Protein AF-A0A452G7S7-F1 (afdb_monomer)

Organism: Capra hircus (NCBI:txid9925)

Structure (mmCIF, N/CA/C/O backbone):
data_AF-A0A452G7S7-F1
#
_entry.id   AF-A0A452G7S7-F1
#
loop_
_atom_site.group_PDB
_atom_site.id
_atom_site.type_symbol
_atom_site.label_atom_id
_atom_site.label_alt_id
_atom_site.label_comp_id
_atom_site.label_asym_id
_atom_site.label_entity_id
_atom_site.label_seq_id
_atom_site.pdbx_PDB_ins_code
_atom_site.Cartn_x
_atom_site.Cartn_y
_atom_site.Cartn_z
_atom_site.occupancy
_atom_site.B_iso_or_equiv
_atom_site.auth_seq_id
_atom_site.auth_comp_id
_atom_site.auth_asym_id
_atom_site.auth_atom_id
_atom_site.pdbx_PDB_model_num
ATOM 1 N N . LYS A 1 1 ? -4.450 7.863 39.191 1.00 35.09 1 LYS A N 1
ATOM 2 C CA . LYS A 1 1 ? -3.438 8.091 38.133 1.00 35.09 1 LYS A CA 1
ATOM 3 C C . LYS A 1 1 ? -4.194 8.388 36.849 1.00 35.09 1 LYS A C 1
ATOM 5 O O . LYS A 1 1 ? -4.646 7.460 36.197 1.00 35.09 1 LYS A O 1
ATOM 10 N N . ALA A 1 2 ? -4.429 9.671 36.577 1.00 29.89 2 ALA A N 1
ATOM 11 C CA . ALA A 1 2 ? -4.943 10.113 35.292 1.00 29.89 2 ALA A CA 1
ATOM 12 C C . ALA A 1 2 ? -3.868 9.780 34.257 1.00 29.89 2 ALA A C 1
ATOM 14 O O . ALA A 1 2 ? -2.792 10.378 34.269 1.00 29.89 2 ALA A O 1
ATOM 15 N N . LEU A 1 3 ? -4.111 8.758 33.441 1.00 32.59 3 LEU A N 1
ATOM 16 C CA . LEU A 1 3 ? -3.326 8.561 32.236 1.00 32.59 3 LEU A CA 1
ATOM 17 C C . LEU A 1 3 ? -3.733 9.693 31.298 1.00 32.59 3 LEU A C 1
ATOM 19 O O . LEU A 1 3 ? -4.715 9.603 30.571 1.00 32.59 3 LEU A O 1
ATOM 23 N N . LEU A 1 4 ? -2.980 10.789 31.386 1.00 34.34 4 LEU A N 1
ATOM 24 C CA . LEU A 1 4 ? -2.752 11.696 30.275 1.00 34.34 4 LEU A CA 1
ATOM 25 C C . LEU A 1 4 ? -2.182 10.844 29.138 1.00 34.34 4 LEU A C 1
ATOM 27 O O . LEU A 1 4 ? -0.969 10.704 29.002 1.00 34.34 4 LEU A O 1
ATOM 31 N N . LEU A 1 5 ? -3.064 10.204 28.370 1.00 31.58 5 LEU A N 1
ATOM 32 C CA . LEU A 1 5 ? -2.712 9.701 27.055 1.00 31.58 5 LEU A CA 1
ATOM 33 C C . LEU A 1 5 ? -2.291 10.937 26.249 1.00 31.58 5 LEU A C 1
ATOM 35 O O . LEU A 1 5 ? -3.093 11.867 26.116 1.00 31.58 5 LEU A O 1
ATOM 39 N N . PRO A 1 6 ? -1.021 11.030 25.818 1.00 39.41 6 PRO A N 1
ATOM 40 C CA . PRO A 1 6 ? -0.507 12.243 25.213 1.00 39.41 6 PRO A CA 1
ATOM 41 C C . PRO A 1 6 ? -1.326 12.589 23.974 1.00 39.41 6 PRO A C 1
ATOM 43 O O . PRO A 1 6 ? -1.534 11.737 23.112 1.00 39.41 6 PRO A O 1
ATOM 46 N N . SER A 1 7 ? -1.700 13.862 23.856 1.00 37.69 7 SER A N 1
ATOM 47 C CA . SER A 1 7 ? -2.235 14.511 22.645 1.00 37.69 7 SER A CA 1
ATOM 48 C C . SER A 1 7 ? -1.491 14.103 21.351 1.00 37.69 7 SER A C 1
ATOM 50 O O . SER A 1 7 ? -2.049 14.096 20.257 1.00 37.69 7 SER A O 1
ATOM 52 N N . CYS A 1 8 ? -0.241 13.651 21.482 1.00 31.20 8 CYS A N 1
ATOM 53 C CA . CYS A 1 8 ? 0.602 13.102 20.426 1.00 31.20 8 CYS A CA 1
ATOM 54 C C . CYS A 1 8 ? 0.070 11.807 19.769 1.00 31.20 8 CYS A C 1
ATOM 56 O O . CYS A 1 8 ? 0.406 11.551 18.615 1.00 31.20 8 CYS A O 1
ATOM 58 N N . TYR A 1 9 ? -0.736 10.987 20.461 1.00 38.06 9 TYR A N 1
ATOM 59 C CA . TYR A 1 9 ? -1.309 9.761 19.880 1.00 38.06 9 TYR A CA 1
ATOM 60 C C . TYR A 1 9 ? -2.442 10.071 18.897 1.00 38.06 9 TYR A C 1
ATOM 62 O O . TYR A 1 9 ? -2.468 9.505 17.809 1.00 38.06 9 TYR A O 1
ATOM 70 N N . LEU A 1 10 ? -3.296 11.048 19.216 1.00 40.84 10 LEU A N 1
ATOM 71 C CA . LEU A 1 10 ? -4.400 11.469 18.345 1.00 40.84 10 LEU A CA 1
ATOM 72 C C . LEU A 1 10 ? -3.906 12.113 17.035 1.00 40.84 10 LEU A C 1
ATOM 74 O O . LEU A 1 10 ? -4.543 11.965 15.996 1.00 40.84 10 LEU A O 1
ATOM 78 N N . ALA A 1 11 ? -2.745 12.779 17.049 1.00 37.16 11 ALA A N 1
ATOM 79 C CA . ALA A 1 11 ? -2.168 13.390 15.847 1.00 37.16 11 ALA A CA 1
ATOM 80 C C . ALA A 1 11 ? -1.562 12.365 14.865 1.00 37.16 11 ALA A C 1
ATOM 82 O O . ALA A 1 11 ? -1.578 12.590 13.657 1.00 37.16 11 ALA A O 1
ATOM 83 N N . ARG A 1 1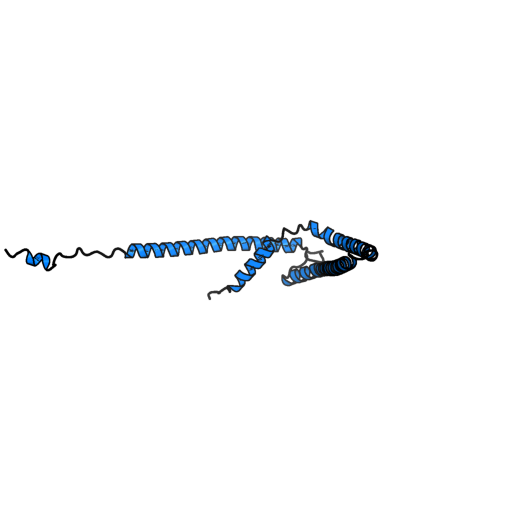2 ? -1.050 11.228 15.360 1.00 37.88 12 ARG A N 1
ATOM 84 C CA . ARG A 1 12 ? -0.604 10.108 14.506 1.00 37.88 12 ARG A CA 1
ATOM 85 C C . ARG A 1 12 ? -1.782 9.319 13.932 1.00 37.88 12 ARG A C 1
ATOM 87 O O . ARG A 1 12 ? -1.677 8.810 12.818 1.00 37.88 12 ARG A O 1
ATOM 94 N N . ASP A 1 13 ? -2.887 9.261 14.672 1.00 47.50 13 ASP A N 1
ATOM 95 C CA . ASP A 1 13 ? -4.096 8.513 14.317 1.00 47.50 13 ASP A CA 1
ATOM 96 C C . ASP A 1 13 ? -4.843 9.138 13.133 1.00 47.50 13 ASP A C 1
ATOM 98 O O . ASP A 1 13 ? -5.297 8.430 12.242 1.00 47.50 13 ASP A O 1
ATOM 102 N N . ALA A 1 14 ? -4.878 10.472 13.037 1.00 39.97 14 ALA A N 1
ATOM 103 C CA . ALA A 1 14 ? -5.435 11.146 11.864 1.00 39.97 14 ALA A CA 1
ATOM 104 C C . ALA A 1 14 ? -4.674 10.778 10.578 1.00 39.97 14 ALA A C 1
ATOM 106 O O . ALA A 1 14 ? -5.299 10.548 9.549 1.00 39.97 14 ALA A O 1
ATOM 107 N N . SER A 1 15 ? -3.344 10.652 10.640 1.00 40.62 15 SER A N 1
ATOM 108 C CA . SER A 1 15 ? -2.516 10.244 9.498 1.00 40.62 15 SER A CA 1
ATOM 109 C C . SER A 1 15 ? -2.676 8.762 9.155 1.00 40.62 15 SER A C 1
ATOM 111 O O . SER A 1 15 ? -2.734 8.424 7.979 1.00 40.62 15 SER A O 1
ATOM 113 N N . ALA A 1 16 ? -2.787 7.876 10.150 1.00 41.62 16 ALA A N 1
ATOM 114 C CA . ALA A 1 16 ? -3.044 6.451 9.921 1.00 41.62 16 ALA A CA 1
ATOM 115 C C . ALA A 1 16 ? -4.457 6.209 9.363 1.00 41.62 16 ALA A C 1
ATOM 117 O O . ALA A 1 16 ? -4.627 5.424 8.433 1.00 41.62 16 ALA A O 1
ATOM 118 N N . SER A 1 17 ? -5.445 6.954 9.864 1.00 39.41 17 SER A N 1
ATOM 119 C CA . SER A 1 17 ? -6.818 6.969 9.363 1.00 39.41 17 SER A CA 1
ATOM 120 C C . SER A 1 17 ? -6.895 7.538 7.941 1.00 39.41 17 SER A C 1
ATOM 122 O O . SER A 1 17 ? -7.610 6.975 7.122 1.00 39.41 17 SER A O 1
ATOM 124 N N . LEU A 1 18 ? -6.117 8.578 7.597 1.00 37.25 18 LEU A N 1
ATOM 125 C CA . LEU A 1 18 ? -6.039 9.107 6.225 1.00 37.25 18 LEU A CA 1
ATOM 126 C C . LEU A 1 18 ? -5.311 8.157 5.261 1.00 37.25 18 LEU A C 1
ATOM 128 O O . LEU A 1 18 ? -5.680 8.075 4.093 1.00 37.25 18 LEU A O 1
ATOM 132 N N . ILE A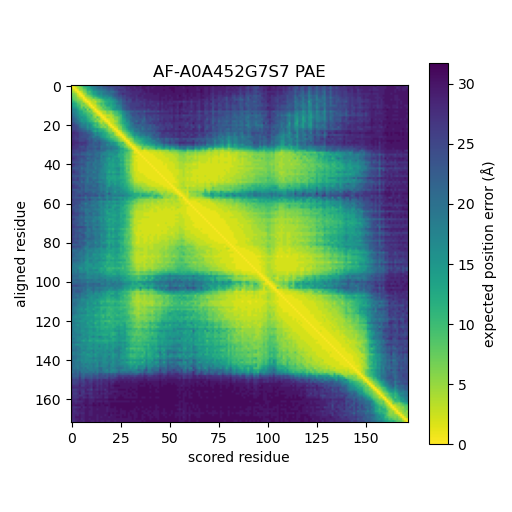 1 19 ? -4.276 7.451 5.730 1.00 42.50 19 ILE A N 1
ATOM 133 C CA . ILE A 1 19 ? -3.598 6.409 4.946 1.00 42.50 19 ILE A CA 1
ATOM 134 C C . ILE A 1 19 ? -4.572 5.252 4.692 1.00 42.50 19 ILE A C 1
ATOM 136 O O . ILE A 1 19 ? -4.650 4.767 3.570 1.00 42.50 19 ILE A O 1
ATOM 140 N N . TRP A 1 20 ? -5.371 4.859 5.685 1.00 44.06 20 TRP A N 1
ATOM 141 C CA . TRP A 1 20 ? -6.337 3.764 5.563 1.00 44.06 20 TRP A CA 1
ATOM 142 C C . TRP A 1 20 ? -7.573 4.124 4.722 1.00 44.06 20 TRP A C 1
ATOM 144 O O . TRP A 1 20 ? -8.032 3.309 3.935 1.00 44.06 20 TRP A O 1
ATOM 154 N N . GLU A 1 21 ? -8.086 5.353 4.824 1.00 35.84 21 GLU A N 1
ATOM 155 C CA . GLU A 1 21 ? -9.258 5.820 4.062 1.00 35.84 21 GLU A CA 1
ATOM 156 C C . GLU A 1 21 ? -8.935 6.106 2.584 1.00 35.84 21 GLU A C 1
ATOM 158 O O . GLU A 1 21 ? -9.820 6.065 1.732 1.00 35.84 21 GLU A O 1
ATOM 163 N N . LYS A 1 22 ? -7.659 6.363 2.260 1.00 34.56 22 LYS A N 1
ATOM 164 C CA . LYS A 1 22 ? -7.186 6.624 0.890 1.00 34.56 22 LYS A CA 1
ATOM 165 C C . LYS A 1 22 ? -6.554 5.407 0.213 1.00 34.56 22 LYS A C 1
ATOM 167 O O . LYS A 1 22 ? -6.267 5.459 -0.981 1.00 34.56 22 LYS A O 1
ATOM 172 N N . THR A 1 23 ? -6.348 4.324 0.958 1.00 35.00 23 THR A N 1
ATOM 173 C CA . THR A 1 23 ? -5.955 3.036 0.392 1.00 35.00 23 THR A CA 1
ATOM 174 C C . THR A 1 23 ? -7.240 2.318 0.015 1.00 35.00 23 THR A C 1
ATOM 176 O O . THR A 1 23 ? -7.904 1.737 0.869 1.00 35.00 23 THR A O 1
ATOM 179 N N . GLU A 1 24 ? -7.623 2.396 -1.263 1.00 33.97 24 GLU A N 1
ATOM 180 C CA . GLU A 1 24 ? -8.545 1.417 -1.840 1.00 33.97 24 GLU A CA 1
ATOM 181 C C . GLU A 1 24 ? -8.119 0.032 -1.347 1.00 33.97 24 GLU A C 1
ATOM 183 O O . GLU A 1 24 ? -6.937 -0.307 -1.452 1.00 33.97 24 GLU A O 1
ATOM 188 N N . GLU A 1 25 ? -9.063 -0.723 -0.771 1.00 35.19 25 GLU A N 1
ATOM 189 C CA . GLU A 1 25 ? -8.930 -2.148 -0.458 1.00 35.19 25 GLU A CA 1
ATOM 190 C C . GLU A 1 25 ? -7.974 -2.787 -1.471 1.00 35.19 25 GLU A C 1
ATOM 192 O O . GLU A 1 25 ? -8.338 -2.887 -2.652 1.00 35.19 25 GLU A O 1
ATOM 197 N N . PRO A 1 26 ? -6.743 -3.180 -1.081 1.00 41.06 26 PRO A N 1
ATOM 198 C CA . PRO A 1 26 ? -5.861 -3.835 -2.014 1.00 41.06 26 PRO A CA 1
ATOM 199 C C . PRO A 1 26 ? -6.533 -5.165 -2.292 1.00 41.06 26 PRO A C 1
ATOM 201 O O . PRO A 1 26 ? -6.441 -6.103 -1.498 1.00 41.06 26 PRO A O 1
ATOM 204 N N . SER A 1 27 ? -7.265 -5.245 -3.405 1.00 37.50 27 SER A N 1
ATOM 205 C CA . SER A 1 27 ? -7.786 -6.516 -3.856 1.00 37.50 27 SER A CA 1
ATOM 206 C C . SER A 1 27 ? -6.566 -7.430 -3.936 1.00 37.50 27 SER A C 1
ATOM 208 O O . SER A 1 27 ? -5.626 -7.209 -4.701 1.00 37.50 27 SER A O 1
ATOM 210 N N . ILE A 1 28 ? -6.537 -8.454 -3.086 1.00 44.81 28 ILE A N 1
ATOM 211 C CA . ILE A 1 28 ? -5.445 -9.434 -3.025 1.00 44.81 28 ILE A CA 1
ATOM 212 C C . ILE A 1 28 ? -5.248 -10.107 -4.407 1.00 44.81 28 ILE A C 1
ATOM 214 O O . ILE A 1 28 ? -4.203 -10.693 -4.693 1.00 44.81 28 ILE A O 1
ATOM 218 N N . GLY A 1 29 ? -6.227 -9.962 -5.311 1.00 39.69 29 GLY A N 1
ATOM 219 C CA . GLY A 1 29 ? -6.147 -10.308 -6.729 1.00 39.69 29 GLY A CA 1
ATOM 220 C C . GLY A 1 29 ? -5.157 -9.484 -7.568 1.00 39.69 29 GLY A C 1
ATOM 221 O O . GLY A 1 29 ? -4.615 -10.039 -8.523 1.00 39.69 29 GLY A O 1
ATOM 222 N N . SER A 1 30 ? -4.853 -8.231 -7.209 1.00 43.59 30 SER A N 1
ATOM 223 C CA . SER A 1 30 ? -3.950 -7.348 -7.974 1.00 43.59 30 SER A CA 1
ATOM 224 C C . SER A 1 30 ? -2.463 -7.724 -7.824 1.00 43.59 30 SER A C 1
ATOM 226 O O . SER A 1 30 ? -1.663 -7.598 -8.751 1.00 43.59 30 SER A O 1
ATOM 228 N N . SER A 1 31 ? -2.080 -8.332 -6.694 1.00 52.97 31 SER A N 1
ATOM 229 C CA . SER A 1 31 ? -0.681 -8.701 -6.407 1.00 52.97 31 SER A CA 1
ATOM 230 C C . SER A 1 31 ? -0.078 -9.701 -7.415 1.00 52.97 31 SER A C 1
ATOM 232 O O . SER A 1 31 ? 1.135 -9.734 -7.622 1.00 52.97 31 SER A O 1
ATOM 234 N N . LYS A 1 32 ? -0.902 -10.506 -8.106 1.00 54.12 32 LYS A N 1
ATOM 235 C CA . LYS A 1 32 ? -0.408 -11.517 -9.062 1.00 54.12 32 LYS A CA 1
ATOM 236 C C . LYS A 1 32 ? 0.032 -10.940 -10.411 1.00 54.12 32 LYS A C 1
ATOM 238 O O . LYS A 1 32 ? 0.796 -11.610 -11.117 1.00 54.12 32 LYS A O 1
ATOM 243 N N . THR A 1 33 ? -0.464 -9.766 -10.805 1.00 68.19 33 THR A N 1
ATOM 244 C CA . THR A 1 33 ? -0.100 -9.136 -12.085 1.00 68.19 33 THR A CA 1
ATOM 245 C C . THR A 1 33 ? 1.084 -8.199 -11.922 1.00 68.19 33 THR A C 1
ATOM 247 O O . THR A 1 33 ? 1.958 -8.220 -12.777 1.00 68.19 33 THR A O 1
ATOM 250 N N . HIS A 1 34 ? 1.219 -7.528 -10.777 1.00 78.69 34 HIS A N 1
ATOM 251 C CA . HIS A 1 34 ? 2.259 -6.522 -10.548 1.00 78.69 34 HIS A CA 1
ATOM 252 C C . HIS A 1 34 ? 3.705 -6.983 -10.886 1.00 78.69 34 HIS A C 1
ATOM 254 O O . HIS A 1 34 ? 4.380 -6.302 -11.659 1.00 78.69 34 HIS A O 1
ATOM 260 N N . PRO A 1 35 ? 4.185 -8.187 -10.493 1.00 86.38 35 PRO A N 1
ATOM 261 C CA . PRO A 1 35 ? 5.501 -8.675 -10.931 1.00 86.38 35 PRO A CA 1
ATOM 262 C C . PRO A 1 35 ? 5.589 -8.988 -12.434 1.00 86.38 35 PRO A C 1
ATOM 264 O O . PRO A 1 35 ? 6.668 -8.963 -13.027 1.00 86.38 35 PRO A O 1
ATOM 267 N N . LYS A 1 36 ? 4.473 -9.378 -13.064 1.00 89.56 36 LYS A N 1
ATOM 268 C CA . LYS A 1 36 ? 4.410 -9.604 -14.518 1.00 89.56 36 LYS A CA 1
ATOM 269 C C . LYS A 1 36 ? 4.446 -8.274 -15.262 1.00 89.56 36 LYS A C 1
ATOM 271 O O . LYS A 1 36 ? 5.154 -8.189 -16.264 1.00 89.56 36 LYS A O 1
ATOM 276 N N . ASP A 1 37 ? 3.743 -7.276 -14.744 1.00 90.44 37 ASP A N 1
ATOM 277 C CA . ASP A 1 37 ? 3.647 -5.937 -15.309 1.00 90.44 37 ASP A CA 1
ATOM 278 C C . ASP A 1 37 ? 5.008 -5.237 -15.248 1.00 90.44 37 ASP A C 1
ATOM 280 O O . ASP A 1 37 ? 5.481 -4.772 -16.280 1.00 90.44 37 ASP A O 1
ATOM 284 N N . LEU A 1 38 ? 5.728 -5.318 -14.121 1.00 90.50 38 LEU A N 1
ATOM 285 C CA . LEU A 1 38 ? 7.104 -4.809 -14.011 1.00 90.50 38 LEU A CA 1
ATOM 286 C C . LEU A 1 38 ? 8.072 -5.494 -14.984 1.00 90.50 38 LEU A C 1
ATOM 288 O O . LEU A 1 38 ? 8.871 -4.840 -15.653 1.00 90.50 38 LEU A O 1
ATOM 292 N N . ARG A 1 39 ? 7.971 -6.821 -15.153 1.00 91.69 39 ARG A N 1
ATOM 293 C CA . ARG A 1 39 ? 8.780 -7.539 -16.158 1.00 91.69 39 ARG A CA 1
ATOM 294 C C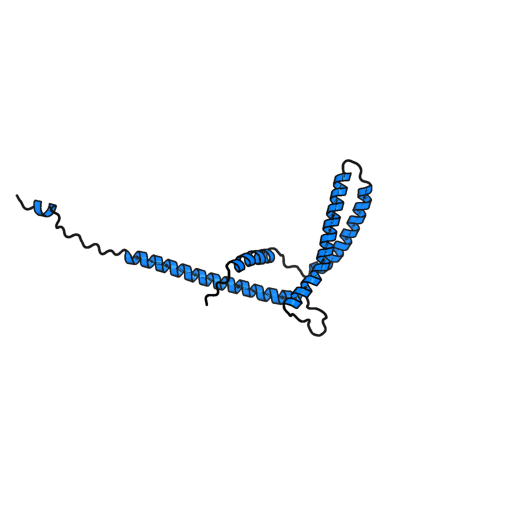 . ARG A 1 39 ? 8.462 -7.116 -17.588 1.00 91.69 39 ARG A C 1
ATOM 296 O O . ARG A 1 39 ? 9.352 -7.178 -18.437 1.00 91.69 39 ARG A O 1
ATOM 303 N N . LYS A 1 40 ? 7.206 -6.773 -17.873 1.00 93.69 40 LYS A N 1
ATOM 304 C CA . LYS A 1 40 ? 6.791 -6.264 -19.180 1.00 93.69 40 LYS A CA 1
ATOM 305 C C . LYS A 1 40 ? 7.323 -4.845 -19.379 1.00 93.69 40 LYS A C 1
ATOM 307 O O . LYS A 1 40 ? 8.018 -4.623 -20.361 1.00 93.69 40 LYS A O 1
ATOM 312 N N . LEU A 1 41 ? 7.122 -3.959 -18.405 1.00 93.44 41 LEU A N 1
ATOM 313 C CA . LEU A 1 41 ? 7.632 -2.589 -18.414 1.00 93.44 41 LEU A CA 1
ATOM 314 C C . LEU A 1 41 ? 9.147 -2.552 -18.653 1.00 93.44 41 LEU A C 1
ATOM 316 O O . LEU A 1 41 ? 9.610 -1.844 -19.538 1.00 93.44 41 LEU A O 1
ATOM 320 N N . LYS A 1 42 ? 9.913 -3.415 -17.975 1.00 94.38 42 LYS A N 1
ATOM 321 C CA . LYS A 1 42 ? 11.360 -3.577 -18.197 1.00 94.38 42 LYS A CA 1
ATOM 322 C C . LYS A 1 42 ? 11.724 -3.940 -19.639 1.00 94.38 42 LYS A C 1
ATOM 324 O O . LYS A 1 42 ? 12.777 -3.548 -20.138 1.00 94.38 42 LYS A O 1
ATOM 329 N N . LYS A 1 43 ? 10.910 -4.766 -20.303 1.00 95.69 43 LYS A N 1
ATOM 330 C CA . LYS A 1 43 ? 11.127 -5.139 -21.711 1.00 95.69 43 LYS A CA 1
ATOM 331 C C . LYS A 1 43 ? 10.783 -3.979 -22.637 1.00 95.69 43 LYS A C 1
ATOM 333 O O . LYS A 1 43 ? 11.565 -3.706 -23.543 1.00 95.69 43 LYS A O 1
ATOM 338 N N . ASP A 1 44 ? 9.666 -3.310 -22.377 1.00 94.75 44 ASP A N 1
ATOM 339 C CA . ASP A 1 44 ? 9.193 -2.175 -23.166 1.00 94.75 44 ASP A CA 1
ATOM 340 C C . ASP A 1 44 ? 10.178 -0.995 -23.060 1.00 94.75 44 ASP A C 1
ATOM 342 O O . ASP A 1 44 ? 10.509 -0.387 -24.075 1.00 94.75 44 ASP A O 1
ATOM 346 N N . LEU A 1 45 ? 10.757 -0.743 -21.876 1.00 95.06 45 LEU A N 1
ATOM 347 C CA . LEU A 1 45 ? 11.783 0.285 -21.675 1.00 95.06 45 LEU A CA 1
ATOM 348 C C . LEU A 1 45 ? 13.060 -0.015 -22.469 1.00 95.06 45 LEU A C 1
ATOM 350 O O . LEU A 1 45 ? 13.569 0.861 -23.163 1.00 95.06 45 LEU A O 1
ATOM 354 N N . ARG A 1 46 ? 13.525 -1.273 -22.470 1.00 94.00 46 ARG A N 1
ATOM 355 C CA . ARG A 1 46 ? 14.667 -1.678 -23.308 1.00 94.00 46 ARG A CA 1
ATOM 356 C C . ARG A 1 46 ? 14.397 -1.497 -24.799 1.00 94.00 46 ARG A C 1
ATOM 358 O O . ARG A 1 46 ? 15.303 -1.113 -25.529 1.00 94.00 46 ARG A O 1
ATOM 365 N N . ALA A 1 47 ? 13.180 -1.782 -25.261 1.00 94.56 47 ALA A N 1
ATOM 366 C CA . ALA A 1 47 ? 12.805 -1.527 -26.651 1.00 94.56 47 ALA A CA 1
ATOM 367 C C . ALA A 1 47 ? 12.785 -0.017 -26.951 1.00 94.56 47 ALA A C 1
ATOM 369 O O . ALA A 1 47 ? 13.308 0.413 -27.976 1.00 94.56 47 ALA A O 1
ATOM 370 N N . CYS A 1 48 ? 12.256 0.787 -26.025 1.00 92.44 48 CYS A N 1
ATOM 371 C CA . CYS A 1 48 ? 12.236 2.243 -26.124 1.00 92.44 48 CYS A CA 1
ATOM 372 C C . CYS A 1 48 ? 13.650 2.838 -26.211 1.00 92.44 48 CYS A C 1
ATOM 374 O O . CYS A 1 48 ? 13.895 3.701 -27.046 1.00 92.44 48 CYS A O 1
ATOM 376 N N . GLU A 1 49 ? 14.607 2.338 -25.424 1.00 92.12 49 GLU A N 1
ATOM 377 C CA . GLU A 1 49 ? 16.013 2.768 -25.484 1.00 92.12 49 GLU A CA 1
ATOM 378 C C . GLU A 1 49 ? 16.645 2.553 -26.865 1.00 92.12 49 GLU A C 1
ATOM 380 O O . GLU A 1 49 ? 17.350 3.429 -27.369 1.00 92.12 49 GLU A O 1
ATOM 385 N N . VAL A 1 50 ? 16.375 1.406 -27.496 1.00 92.56 50 VAL A N 1
ATOM 386 C CA . VAL A 1 50 ? 16.888 1.093 -28.839 1.00 92.56 50 VAL A CA 1
ATOM 387 C C . VAL A 1 50 ? 16.338 2.070 -29.878 1.00 92.56 50 VAL A C 1
ATOM 389 O O . VAL A 1 50 ? 17.079 2.526 -30.751 1.00 92.56 50 VAL A O 1
ATOM 392 N N . GLU A 1 51 ? 15.055 2.417 -29.786 1.00 89.38 51 GLU A N 1
ATOM 393 C CA . GLU A 1 51 ? 14.428 3.369 -30.707 1.00 89.38 51 GLU A CA 1
ATOM 394 C C . GLU A 1 51 ? 14.835 4.820 -30.417 1.00 89.38 51 GLU A C 1
ATOM 396 O O . GLU A 1 51 ? 15.064 5.590 -31.350 1.00 89.38 51 GLU A O 1
ATOM 401 N N . ALA A 1 52 ? 15.027 5.190 -29.149 1.00 88.31 52 ALA A N 1
ATOM 402 C CA . ALA A 1 52 ? 15.505 6.514 -28.755 1.00 88.31 52 ALA A CA 1
ATOM 403 C C . ALA A 1 52 ? 16.909 6.820 -29.299 1.00 88.31 52 ALA A C 1
ATOM 405 O O . ALA A 1 52 ? 17.191 7.962 -29.656 1.00 88.31 52 ALA A O 1
ATOM 406 N N . GLY A 1 53 ? 17.763 5.802 -29.459 1.00 85.50 53 GLY A N 1
ATOM 407 C CA . GLY A 1 53 ? 19.071 5.945 -30.110 1.00 85.50 53 GLY A CA 1
ATOM 408 C C . GLY A 1 53 ? 19.005 6.410 -31.573 1.00 85.50 53 GLY A C 1
ATOM 409 O O . GLY A 1 53 ? 20.013 6.859 -32.117 1.00 85.50 53 GLY A O 1
ATOM 410 N N . LYS A 1 54 ? 17.828 6.337 -32.207 1.00 89.88 54 LYS A N 1
ATOM 411 C CA . LYS A 1 54 ? 17.577 6.786 -33.586 1.00 89.88 54 LYS A CA 1
ATOM 412 C C . LYS A 1 54 ? 16.940 8.180 -33.652 1.00 89.88 54 LYS A C 1
ATOM 414 O O . LYS A 1 54 ? 16.672 8.674 -34.746 1.00 89.88 54 LYS A O 1
ATOM 419 N N . VAL A 1 55 ? 16.666 8.811 -32.508 1.00 87.56 55 VAL A N 1
ATOM 420 C CA . VAL A 1 55 ? 16.044 10.138 -32.438 1.00 87.56 55 VAL A CA 1
ATOM 421 C C . VAL A 1 55 ? 17.104 11.222 -32.632 1.00 87.56 55 VAL A C 1
ATOM 423 O O . VAL A 1 55 ? 18.123 11.266 -31.941 1.00 87.56 55 VAL A O 1
ATOM 426 N N . TYR A 1 56 ? 16.843 12.130 -33.570 1.00 84.00 56 TYR A N 1
ATOM 427 C CA . TYR A 1 56 ? 17.691 13.287 -33.846 1.00 84.00 56 TYR A CA 1
ATOM 428 C C . TYR A 1 56 ? 17.133 14.559 -33.191 1.00 84.00 56 TYR A C 1
ATOM 430 O O . TYR A 1 56 ? 16.029 14.585 -32.642 1.00 84.00 56 TYR A O 1
ATOM 438 N N . GLN A 1 57 ? 17.925 15.632 -33.230 1.00 82.56 57 GLN A N 1
ATOM 439 C CA . GLN A 1 57 ? 17.510 16.965 -32.787 1.00 82.56 57 GLN A CA 1
ATOM 440 C C . GLN A 1 57 ? 16.172 17.358 -33.453 1.00 82.56 57 GLN A C 1
ATOM 442 O O . GLN A 1 57 ? 16.008 17.105 -34.649 1.00 82.56 57 GLN A O 1
ATOM 447 N N . PRO A 1 58 ? 15.210 17.942 -32.712 1.00 83.00 58 PRO A N 1
ATOM 448 C CA . PRO A 1 58 ? 15.357 18.576 -31.392 1.00 83.00 58 PRO A CA 1
ATOM 449 C C . PRO A 1 58 ? 14.991 17.693 -30.179 1.00 83.00 58 PRO A C 1
ATOM 451 O O . PRO A 1 58 ? 15.114 18.139 -29.046 1.00 83.00 58 PRO A O 1
ATOM 454 N N . PHE A 1 59 ? 14.532 16.453 -30.375 1.00 86.31 59 PHE A N 1
ATOM 455 C CA . PHE A 1 59 ? 13.901 15.663 -29.299 1.00 86.31 59 PHE A CA 1
ATOM 456 C C . PHE A 1 59 ? 14.860 14.798 -28.474 1.00 86.31 59 PHE A C 1
ATOM 458 O O . PHE A 1 59 ? 14.445 14.191 -27.488 1.00 86.31 59 PHE A O 1
ATOM 465 N N . LYS A 1 60 ? 16.133 14.730 -28.872 1.00 89.38 60 LYS A N 1
ATOM 466 C CA . LYS A 1 60 ? 17.127 13.827 -28.283 1.00 89.38 60 LYS A CA 1
ATOM 467 C C . LYS A 1 60 ? 17.276 14.006 -26.766 1.00 89.38 60 LYS A C 1
ATOM 469 O O . LYS A 1 60 ? 17.189 13.028 -26.034 1.00 89.38 60 LYS A O 1
ATOM 474 N N . GLU A 1 61 ? 17.429 15.243 -26.301 1.00 91.12 61 GLU A N 1
ATOM 475 C CA . GLU A 1 61 ? 17.635 15.547 -24.877 1.00 91.12 61 GLU A CA 1
ATOM 476 C C . 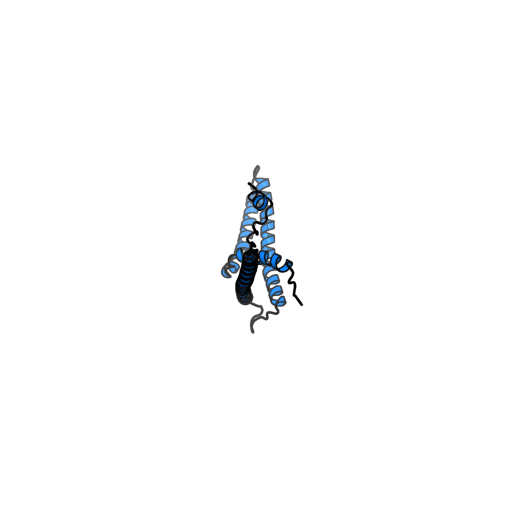GLU A 1 61 ? 16.410 15.180 -24.025 1.00 91.12 61 GLU A C 1
ATOM 478 O O . GLU A 1 61 ? 16.532 14.521 -22.993 1.00 91.12 61 GLU A O 1
ATOM 483 N N . ASN A 1 62 ? 15.205 15.507 -24.503 1.00 92.38 62 ASN A N 1
ATOM 484 C CA . ASN A 1 62 ? 13.966 15.146 -23.814 1.00 92.38 62 ASN A CA 1
ATOM 485 C C . ASN A 1 62 ? 13.782 13.623 -23.723 1.00 92.38 62 ASN A C 1
ATOM 487 O O . ASN A 1 62 ? 13.322 13.123 -22.697 1.00 92.38 62 ASN A O 1
ATOM 491 N N . MET A 1 63 ? 14.146 12.886 -24.779 1.00 92.75 63 MET A N 1
ATOM 492 C CA . MET A 1 63 ? 14.090 11.422 -24.784 1.00 92.75 63 MET A CA 1
ATOM 493 C C . MET A 1 63 ? 15.102 10.805 -23.815 1.00 92.75 63 MET A C 1
ATOM 495 O O . MET A 1 63 ? 14.760 9.865 -23.101 1.00 92.75 63 MET A O 1
ATOM 499 N N . GLU A 1 64 ? 16.323 11.339 -23.747 1.00 91.50 64 GLU A N 1
ATOM 500 C CA . GLU A 1 64 ? 17.340 10.895 -22.787 1.00 91.50 64 GLU A CA 1
ATOM 501 C C . GLU A 1 64 ? 16.882 11.128 -21.340 1.00 91.50 64 GLU A C 1
ATOM 503 O O . GLU A 1 64 ? 16.934 10.205 -20.526 1.00 91.50 64 GLU A O 1
ATOM 508 N N . HIS A 1 65 ? 16.348 12.315 -21.032 1.00 94.00 65 HIS A N 1
ATOM 509 C CA . HIS A 1 65 ? 15.813 12.620 -19.703 1.00 94.00 65 HIS A CA 1
ATOM 510 C C . HIS A 1 65 ? 14.648 11.695 -19.321 1.00 94.00 65 HIS A C 1
ATOM 512 O O . HIS A 1 65 ? 14.618 11.151 -18.215 1.00 94.00 65 HIS A O 1
ATOM 518 N N . PHE A 1 66 ? 13.705 11.474 -20.244 1.00 94.94 66 PHE A N 1
ATOM 519 C CA . PHE A 1 66 ? 12.594 10.545 -20.035 1.00 94.94 66 PHE A CA 1
ATOM 520 C C . PHE A 1 66 ? 13.087 9.129 -19.704 1.00 94.94 66 PHE A C 1
ATOM 522 O O . PHE A 1 66 ? 12.608 8.521 -18.749 1.00 94.94 66 PHE A O 1
ATOM 529 N N . LEU A 1 67 ? 14.063 8.612 -20.457 1.00 94.88 67 LEU A N 1
ATOM 530 C CA . LEU A 1 67 ? 14.604 7.270 -20.239 1.00 94.88 67 LEU A CA 1
ATOM 531 C C . LEU A 1 67 ? 15.339 7.137 -18.904 1.00 94.88 67 LEU A C 1
ATOM 533 O O . LEU A 1 67 ? 15.213 6.104 -18.248 1.00 94.88 67 LEU A O 1
ATOM 537 N N . ILE A 1 68 ? 16.093 8.160 -18.493 1.00 95.06 68 ILE A N 1
ATOM 538 C CA . ILE A 1 68 ? 16.769 8.171 -17.189 1.00 95.06 68 ILE A CA 1
ATOM 539 C C . ILE A 1 68 ? 15.734 8.093 -16.066 1.00 95.06 68 ILE A C 1
ATOM 541 O O . ILE A 1 68 ? 15.846 7.224 -15.202 1.00 95.06 68 ILE A O 1
ATOM 545 N N . GLN A 1 69 ? 14.706 8.945 -16.106 1.00 96.75 69 GLN A N 1
ATOM 546 C CA . GLN A 1 69 ? 13.666 8.944 -15.080 1.00 96.75 69 GLN A CA 1
ATOM 547 C C . GLN A 1 69 ? 12.907 7.612 -15.049 1.00 96.75 69 GLN A C 1
ATOM 549 O O . GLN A 1 69 ? 12.757 7.016 -13.987 1.00 96.75 69 GLN A O 1
ATOM 554 N N . ALA A 1 70 ? 12.521 7.087 -16.215 1.00 95.75 70 ALA A N 1
ATOM 555 C CA . ALA A 1 70 ? 11.816 5.812 -16.311 1.00 95.75 70 ALA A CA 1
ATOM 556 C C . ALA A 1 70 ? 12.627 4.635 -15.735 1.00 95.75 70 ALA A C 1
ATOM 558 O O . ALA A 1 70 ? 12.047 3.730 -15.140 1.00 95.75 70 ALA A O 1
ATOM 559 N N . LYS A 1 71 ? 13.962 4.642 -15.872 1.00 95.00 71 LYS A N 1
ATOM 560 C CA . LYS A 1 71 ? 14.839 3.635 -15.249 1.00 95.00 71 LYS A CA 1
ATOM 561 C C . LYS A 1 71 ? 14.868 3.749 -13.730 1.00 95.00 71 LYS A C 1
ATOM 563 O O . LYS A 1 71 ? 14.794 2.723 -13.061 1.00 95.00 71 LYS A O 1
ATOM 568 N N . ILE A 1 72 ? 14.982 4.972 -13.2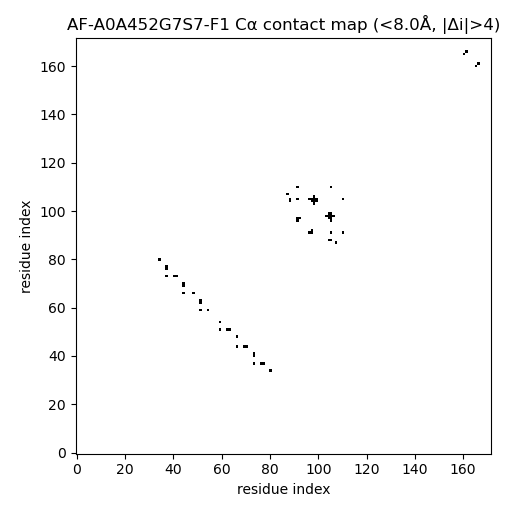10 1.00 96.31 72 ILE A N 1
ATOM 569 C CA . ILE A 1 72 ? 14.987 5.235 -11.765 1.00 96.31 72 ILE A CA 1
ATOM 570 C C . ILE A 1 72 ? 13.677 4.748 -11.147 1.00 96.31 72 ILE A C 1
ATOM 572 O O . ILE A 1 72 ? 13.702 4.011 -10.164 1.00 96.31 72 ILE A O 1
ATOM 576 N N . ASP A 1 73 ? 12.546 5.102 -11.757 1.00 94.44 73 ASP A N 1
ATOM 577 C CA . ASP A 1 73 ? 11.224 4.706 -11.271 1.00 94.44 73 ASP A CA 1
ATOM 578 C C . ASP A 1 73 ? 11.054 3.180 -11.329 1.00 94.44 73 ASP A C 1
ATOM 580 O O . ASP A 1 73 ? 10.623 2.558 -10.360 1.00 94.44 73 ASP A O 1
ATOM 584 N N . GLN A 1 74 ? 11.485 2.546 -12.427 1.00 92.31 74 GLN A N 1
ATOM 585 C CA . GLN A 1 74 ? 11.437 1.091 -12.561 1.00 92.31 74 GLN A CA 1
ATOM 586 C C . GLN A 1 74 ? 12.293 0.377 -11.500 1.00 92.31 74 GLN A C 1
ATOM 588 O O . GLN A 1 74 ? 11.876 -0.647 -10.956 1.00 92.31 74 GLN A O 1
ATOM 593 N N . GLU A 1 75 ? 13.495 0.878 -11.215 1.00 93.88 75 GLU A N 1
ATOM 594 C CA . GLU A 1 75 ? 14.363 0.323 -10.174 1.00 93.88 75 GLU A CA 1
ATOM 595 C C . GLU A 1 75 ? 13.755 0.513 -8.779 1.00 93.88 75 GLU A C 1
ATOM 597 O O . GLU A 1 75 ? 13.759 -0.421 -7.975 1.00 93.88 75 GLU A O 1
ATOM 602 N N . ALA A 1 76 ? 13.188 1.688 -8.496 1.00 93.44 76 ALA A N 1
ATOM 603 C CA . ALA A 1 76 ? 12.499 1.960 -7.239 1.00 93.44 76 ALA A CA 1
ATOM 604 C C . ALA A 1 76 ? 11.317 1.000 -7.022 1.00 93.44 76 ALA A C 1
ATOM 606 O O . ALA A 1 76 ? 11.187 0.419 -5.938 1.00 93.44 76 ALA A O 1
ATOM 607 N N . ASP A 1 77 ? 10.511 0.763 -8.059 1.00 89.25 77 ASP A N 1
ATOM 608 C CA . ASP A 1 77 ? 9.400 -0.184 -8.011 1.00 89.25 77 ASP A CA 1
ATOM 609 C C . ASP A 1 77 ? 9.890 -1.626 -7.803 1.00 89.25 77 ASP A C 1
ATOM 611 O O . ASP A 1 77 ? 9.372 -2.333 -6.935 1.00 89.25 77 ASP A O 1
ATOM 615 N N . GLU A 1 78 ? 10.922 -2.065 -8.538 1.00 90.31 78 GLU A N 1
ATOM 616 C CA . GLU A 1 78 ? 11.528 -3.394 -8.364 1.00 90.31 78 GLU A CA 1
ATOM 617 C C . GLU A 1 78 ? 12.064 -3.583 -6.934 1.00 90.31 78 GLU A C 1
ATOM 619 O O . GLU A 1 78 ? 11.798 -4.613 -6.306 1.00 90.31 78 GLU A O 1
ATOM 624 N N . ASN A 1 79 ? 12.747 -2.576 -6.386 1.00 90.50 79 ASN A N 1
ATOM 625 C CA . ASN A 1 79 ? 13.244 -2.593 -5.013 1.00 90.50 79 ASN A CA 1
ATOM 626 C C . ASN A 1 79 ? 12.087 -2.697 -4.014 1.00 90.50 79 ASN A C 1
ATOM 628 O O . ASN A 1 79 ? 12.089 -3.596 -3.168 1.00 90.50 79 ASN A O 1
ATOM 632 N N . SER A 1 80 ? 11.055 -1.860 -4.152 1.00 86.69 80 SER A N 1
ATOM 633 C CA . SER A 1 80 ? 9.876 -1.896 -3.277 1.00 86.69 80 SER A CA 1
ATOM 634 C C . SER A 1 80 ? 9.190 -3.269 -3.286 1.00 86.69 80 SER A C 1
ATOM 636 O O . SER A 1 80 ? 8.817 -3.791 -2.230 1.00 86.69 80 SER A O 1
ATOM 638 N N . LEU A 1 81 ? 9.110 -3.915 -4.455 1.00 87.56 81 LEU A N 1
ATOM 639 C CA . LEU A 1 81 ? 8.532 -5.246 -4.608 1.00 87.56 81 LEU A CA 1
ATOM 640 C C . LEU A 1 81 ? 9.351 -6.316 -3.875 1.00 87.56 81 LEU A C 1
ATOM 642 O O . LEU A 1 81 ? 8.778 -7.269 -3.346 1.00 87.56 81 LEU A O 1
ATOM 646 N N . THR A 1 82 ? 10.677 -6.179 -3.832 1.00 87.50 82 THR A N 1
ATOM 647 C CA . THR A 1 82 ? 11.546 -7.119 -3.102 1.00 87.50 82 THR A CA 1
ATOM 648 C C . THR A 1 82 ? 11.560 -6.893 -1.591 1.00 87.50 82 THR A C 1
ATOM 650 O O . THR A 1 82 ? 11.698 -7.857 -0.835 1.00 87.50 82 THR A O 1
ATOM 653 N N . GLU A 1 83 ? 11.372 -5.652 -1.142 1.00 87.38 83 GLU A N 1
ATOM 654 C CA . GLU A 1 83 ? 11.366 -5.290 0.279 1.00 87.38 83 GLU A CA 1
ATOM 655 C C . GLU A 1 83 ? 10.003 -5.540 0.941 1.00 87.38 83 GLU A C 1
ATOM 657 O O . GLU A 1 83 ? 9.943 -5.925 2.109 1.00 87.38 83 GLU A O 1
ATOM 662 N N . THR A 1 84 ? 8.899 -5.412 0.197 1.00 86.12 84 THR A N 1
ATOM 663 C CA . THR A 1 84 ? 7.533 -5.579 0.730 1.00 86.12 84 THR A CA 1
ATOM 664 C C . THR A 1 84 ? 7.318 -6.928 1.440 1.00 86.12 84 THR A C 1
ATOM 666 O O . THR A 1 84 ? 6.825 -6.929 2.573 1.00 86.12 84 THR A O 1
ATOM 669 N N . PRO A 1 85 ? 7.712 -8.089 0.871 1.00 86.88 85 PRO A N 1
ATOM 670 C CA . PRO A 1 85 ? 7.585 -9.370 1.564 1.00 86.88 85 PRO A CA 1
ATOM 671 C C . PRO A 1 85 ? 8.422 -9.443 2.845 1.00 86.88 85 PRO A C 1
ATOM 673 O O . PRO A 1 85 ? 7.972 -10.026 3.829 1.00 86.88 85 PRO A O 1
ATOM 676 N N . LYS A 1 86 ? 9.618 -8.837 2.858 1.00 88.94 86 LYS A N 1
ATOM 677 C CA . LYS A 1 86 ? 10.495 -8.815 4.039 1.00 88.94 86 LYS A CA 1
ATOM 678 C C . LYS A 1 86 ? 9.854 -8.014 5.169 1.00 88.94 86 LYS A C 1
ATOM 680 O O . LYS A 1 86 ? 9.703 -8.536 6.269 1.00 88.94 86 LYS A O 1
ATOM 685 N N . CYS A 1 87 ? 9.378 -6.808 4.861 1.00 88.62 87 CYS A N 1
ATOM 686 C CA . CYS A 1 87 ? 8.680 -5.945 5.813 1.00 88.62 87 CYS A CA 1
ATOM 687 C C . CYS A 1 87 ? 7.423 -6.624 6.387 1.00 88.62 87 CYS A C 1
ATOM 689 O O . CYS A 1 87 ? 7.157 -6.555 7.591 1.00 88.62 87 CYS A O 1
ATOM 691 N N . PHE A 1 88 ? 6.670 -7.348 5.552 1.00 87.69 88 PHE A N 1
ATOM 692 C CA . PHE A 1 88 ? 5.522 -8.121 6.017 1.00 87.69 88 PHE A CA 1
ATOM 693 C C . PHE A 1 88 ? 5.932 -9.210 7.021 1.00 87.69 88 PHE A C 1
ATOM 695 O O . PHE A 1 88 ? 5.326 -9.325 8.087 1.00 87.69 88 PHE A O 1
ATOM 702 N N . LEU A 1 89 ? 6.983 -9.980 6.727 1.00 87.19 89 LEU A N 1
ATOM 703 C CA . LEU A 1 89 ? 7.470 -11.022 7.634 1.00 87.19 89 LEU A CA 1
ATOM 704 C C . LEU A 1 89 ? 7.969 -10.440 8.963 1.00 87.19 89 LEU A C 1
ATOM 706 O O . LEU A 1 89 ? 7.593 -10.946 10.021 1.00 87.19 89 LEU A O 1
ATOM 710 N N . GLU A 1 90 ? 8.731 -9.347 8.927 1.00 89.94 90 GLU A N 1
ATOM 711 C CA . GLU A 1 90 ? 9.167 -8.621 10.127 1.00 89.94 90 GLU A CA 1
ATOM 712 C C . GLU A 1 90 ? 7.980 -8.151 10.972 1.00 89.94 90 GLU A C 1
ATOM 714 O O . GLU A 1 90 ? 7.963 -8.344 12.187 1.00 89.94 90 GLU A O 1
ATOM 719 N N . THR A 1 91 ? 6.941 -7.617 10.327 1.00 89.25 91 THR A N 1
ATOM 720 C CA . THR A 1 91 ? 5.710 -7.189 11.000 1.00 89.25 91 THR A CA 1
ATOM 721 C C . THR A 1 91 ? 5.001 -8.371 11.663 1.00 89.25 91 THR A C 1
ATOM 723 O O . THR A 1 91 ? 4.620 -8.299 12.832 1.00 89.25 91 THR A O 1
ATOM 726 N N . THR A 1 92 ? 4.854 -9.499 10.960 1.00 89.38 92 THR A N 1
ATOM 727 C CA . THR A 1 92 ? 4.228 -10.697 11.548 1.00 89.38 92 THR A CA 1
ATOM 728 C C . THR A 1 92 ? 5.027 -11.241 12.735 1.00 89.38 92 THR A C 1
ATOM 730 O O . THR A 1 92 ? 4.431 -11.680 13.720 1.00 89.38 92 THR A O 1
ATOM 733 N N . ALA A 1 93 ? 6.360 -11.158 12.684 1.00 89.38 93 ALA A N 1
ATOM 734 C CA . ALA A 1 93 ? 7.239 -11.547 13.780 1.00 89.38 93 ALA A CA 1
ATOM 735 C C . ALA A 1 93 ? 7.130 -10.589 14.976 1.00 89.38 93 ALA A C 1
ATOM 737 O O . ALA A 1 93 ? 7.055 -11.056 16.113 1.00 89.38 93 ALA A O 1
ATOM 738 N N . TYR A 1 94 ? 7.048 -9.277 14.730 1.00 92.25 94 TYR A N 1
ATOM 739 C CA . TYR A 1 94 ? 6.851 -8.254 15.763 1.00 92.25 94 TYR A CA 1
ATOM 740 C C . TYR A 1 94 ? 5.575 -8.498 16.582 1.00 92.25 94 TYR A C 1
ATOM 742 O O . TYR A 1 94 ? 5.589 -8.390 17.806 1.00 92.25 94 TYR A O 1
ATOM 750 N N . PHE A 1 95 ? 4.488 -8.906 15.923 1.00 89.75 95 PHE A N 1
ATOM 751 C CA . PHE A 1 95 ? 3.229 -9.273 16.583 1.00 89.75 95 PHE A CA 1
ATOM 752 C C . PHE A 1 95 ? 3.175 -10.734 17.060 1.00 89.75 95 PHE A C 1
ATOM 754 O O . PHE A 1 95 ? 2.111 -11.220 17.444 1.00 89.75 95 PHE A O 1
ATOM 761 N N . PHE A 1 96 ? 4.304 -11.451 17.047 1.00 90.50 96 PHE A N 1
ATOM 762 C CA . PHE A 1 96 ? 4.423 -12.850 17.473 1.00 90.50 96 PHE A CA 1
ATOM 763 C C . PHE A 1 96 ? 3.443 -13.807 16.773 1.00 90.50 96 PHE A C 1
ATOM 765 O O . PHE A 1 96 ? 3.064 -14.849 17.320 1.00 90.50 96 PHE A O 1
ATOM 772 N N . MET A 1 97 ? 3.038 -13.484 15.544 1.00 89.38 97 MET A N 1
ATOM 773 C CA . MET A 1 97 ? 2.127 -14.320 14.779 1.00 89.38 97 MET A CA 1
ATOM 774 C C . MET A 1 97 ? 2.862 -15.537 14.234 1.00 89.38 97 MET A C 1
ATOM 776 O O . MET A 1 97 ? 3.866 -15.431 13.534 1.00 89.38 97 MET A O 1
ATOM 780 N N . ARG A 1 98 ? 2.339 -16.722 14.546 1.00 84.25 98 ARG A N 1
ATOM 781 C CA . ARG A 1 98 ? 2.922 -17.985 14.092 1.00 84.25 98 ARG A CA 1
ATOM 782 C C . ARG A 1 98 ? 2.210 -18.493 12.839 1.00 84.25 98 ARG A C 1
ATOM 784 O O . ARG A 1 98 ? 0.982 -18.387 12.752 1.00 84.25 98 ARG A O 1
ATOM 791 N N . PRO A 1 99 ? 2.941 -19.086 11.880 1.00 84.88 99 PRO A N 1
ATOM 792 C CA . PRO A 1 99 ? 2.327 -19.806 10.775 1.00 84.88 99 PRO A CA 1
ATOM 793 C C . PRO A 1 99 ? 1.403 -20.919 11.284 1.00 84.88 99 PRO A C 1
ATOM 795 O O . PRO A 1 99 ? 1.631 -21.513 12.340 1.00 84.88 99 PRO A O 1
ATOM 798 N N . LYS A 1 100 ? 0.364 -21.237 10.506 1.00 81.19 100 LYS A N 1
ATOM 799 C CA . LYS A 1 100 ? -0.466 -22.421 10.773 1.00 81.19 100 LYS A CA 1
ATOM 800 C C . LYS A 1 100 ? 0.369 -23.693 10.579 1.00 81.19 100 LYS A C 1
ATOM 802 O O . LYS A 1 100 ? 1.269 -23.712 9.743 1.00 81.19 100 LYS A O 1
ATOM 807 N N . ILE A 1 101 ? 0.034 -24.759 11.309 1.00 80.06 101 ILE A N 1
ATOM 808 C CA . ILE A 1 101 ? 0.690 -26.071 11.184 1.00 80.06 101 ILE A CA 1
ATOM 809 C C . ILE A 1 101 ? 0.709 -26.492 9.706 1.00 80.06 101 ILE A C 1
ATOM 811 O O . ILE A 1 101 ? -0.318 -26.451 9.029 1.00 80.06 101 ILE A O 1
ATOM 815 N N . GLY A 1 102 ? 1.895 -26.840 9.201 1.00 79.06 102 GLY A N 1
ATOM 816 C CA . GLY A 1 102 ? 2.112 -27.214 7.800 1.00 79.06 102 GLY A CA 1
ATOM 817 C C . GLY A 1 102 ? 2.338 -26.047 6.828 1.00 79.06 102 GLY A C 1
ATOM 818 O O . GLY A 1 102 ? 2.567 -26.294 5.647 1.00 79.06 102 GLY A O 1
ATOM 819 N N . LYS A 1 103 ? 2.311 -24.785 7.284 1.00 81.06 103 LYS A N 1
ATOM 820 C CA . LYS A 1 103 ? 2.689 -23.613 6.476 1.00 81.06 103 LYS A CA 1
ATOM 821 C C . LYS A 1 103 ? 4.018 -23.031 6.942 1.00 81.06 103 LYS A C 1
ATOM 823 O O . LYS A 1 103 ? 4.280 -22.946 8.136 1.00 81.06 103 LYS A O 1
ATOM 828 N N . LYS A 1 104 ? 4.832 -22.595 5.978 1.00 79.06 104 LYS A N 1
ATOM 829 C CA . LYS A 1 104 ? 6.140 -21.976 6.235 1.00 79.06 104 LYS A CA 1
ATOM 830 C C . LYS A 1 104 ? 6.012 -20.563 6.814 1.00 79.06 104 LYS A C 1
ATOM 832 O O . LYS A 1 104 ? 6.803 -20.184 7.666 1.00 79.06 104 LYS A O 1
ATOM 837 N N . GLU A 1 105 ? 5.008 -19.807 6.370 1.00 83.44 105 GLU A N 1
ATOM 838 C CA . GLU A 1 105 ? 4.857 -18.378 6.666 1.00 83.44 105 GLU A CA 1
ATOM 839 C C . GLU A 1 105 ? 3.397 -18.019 6.985 1.00 83.44 105 GLU A C 1
ATOM 841 O O . GLU A 1 105 ? 2.454 -18.727 6.600 1.00 83.44 105 GLU A O 1
ATOM 846 N N . VAL A 1 106 ? 3.209 -16.919 7.720 1.00 84.88 106 VAL A N 1
ATOM 847 C CA . VAL A 1 106 ? 1.886 -16.334 7.968 1.00 84.88 106 VAL A CA 1
ATOM 848 C C . VAL A 1 106 ? 1.347 -15.795 6.644 1.00 84.88 106 VAL A C 1
ATOM 850 O O . VAL A 1 106 ? 2.042 -15.117 5.902 1.00 84.88 106 VAL A O 1
ATOM 853 N N . SER A 1 107 ? 0.095 -16.109 6.321 1.00 85.06 107 SER A N 1
ATOM 854 C CA . SER A 1 107 ? -0.535 -15.595 5.102 1.00 85.06 107 SER A CA 1
ATOM 855 C C . SER A 1 107 ? -0.946 -14.131 5.302 1.00 85.06 107 SER A C 1
ATOM 857 O O . SER A 1 107 ? -1.609 -13.868 6.309 1.00 85.06 107 SER A O 1
ATOM 859 N N . PRO A 1 108 ? -0.713 -13.226 4.330 1.00 85.44 108 PRO A N 1
ATOM 860 C CA . PRO A 1 108 ? -1.200 -11.844 4.376 1.00 85.44 108 PRO A CA 1
ATOM 861 C C . PRO A 1 108 ? -2.680 -11.740 4.736 1.00 85.44 108 PRO A C 1
ATOM 863 O O . PRO A 1 108 ? -3.025 -11.040 5.675 1.00 85.44 108 PRO A O 1
ATOM 866 N N . ASN A 1 109 ? -3.539 -12.539 4.095 1.00 85.06 109 ASN A N 1
ATOM 867 C CA . ASN A 1 109 ? -4.975 -12.558 4.397 1.00 85.06 109 ASN A CA 1
ATOM 868 C C . ASN A 1 109 ? -5.269 -12.823 5.878 1.00 85.06 109 ASN A C 1
ATOM 870 O O . ASN A 1 109 ? -6.123 -12.173 6.453 1.00 85.06 109 ASN A O 1
ATOM 874 N N . VAL A 1 110 ? -4.554 -13.755 6.515 1.00 86.19 110 VAL A N 1
ATOM 875 C CA . VAL A 1 110 ? -4.782 -14.068 7.934 1.00 86.19 110 VAL A CA 1
ATOM 876 C C . VAL A 1 110 ? -4.358 -12.898 8.820 1.00 86.19 110 VAL A C 1
ATOM 878 O O . VAL A 1 110 ? -5.077 -12.561 9.752 1.00 86.19 110 VAL A O 1
ATOM 881 N N . PHE A 1 111 ? -3.210 -12.284 8.524 1.00 87.00 111 PHE A N 1
ATOM 882 C CA . PHE A 1 111 ? -2.721 -11.115 9.254 1.00 87.00 111 PHE A CA 1
ATOM 883 C C . PHE A 1 111 ? -3.686 -9.930 9.119 1.00 87.00 111 PHE A C 1
ATOM 885 O O . PHE A 1 111 ? -4.168 -9.398 10.117 1.00 87.00 111 PHE A O 1
ATOM 892 N N . PHE A 1 112 ? -4.015 -9.558 7.881 1.00 86.44 112 PHE A N 1
ATOM 893 C CA . PHE A 1 112 ? -4.832 -8.384 7.602 1.00 86.44 112 PHE A CA 1
ATOM 894 C C . PHE A 1 112 ? -6.292 -8.561 8.010 1.00 86.44 112 PHE A C 1
ATOM 896 O O . PHE A 1 112 ? -6.891 -7.576 8.415 1.00 86.44 112 PHE A O 1
ATOM 903 N N . SER A 1 113 ? -6.861 -9.773 7.996 1.00 87.69 113 SER A N 1
ATOM 904 C CA . SER A 1 113 ? -8.212 -9.991 8.534 1.00 87.69 113 SER A CA 1
ATOM 905 C C . SER A 1 113 ? -8.291 -9.685 10.029 1.00 87.69 113 SER A C 1
ATOM 907 O O . SER A 1 113 ? -9.186 -8.961 10.449 1.00 87.69 113 SER A O 1
ATOM 909 N N . ILE A 1 114 ? -7.325 -10.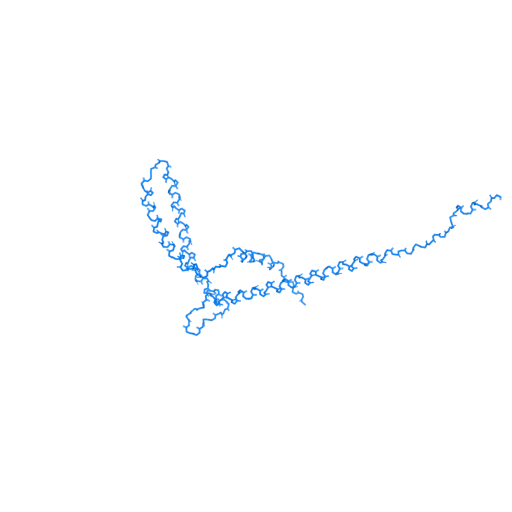164 10.822 1.00 87.19 114 ILE A N 1
ATOM 910 C CA . ILE A 1 114 ? -7.286 -9.888 12.268 1.00 87.19 114 ILE A CA 1
ATOM 911 C C . ILE A 1 114 ? -7.101 -8.389 12.513 1.00 87.19 114 ILE A C 1
ATOM 913 O O . ILE A 1 114 ? -7.787 -7.804 13.349 1.00 87.19 114 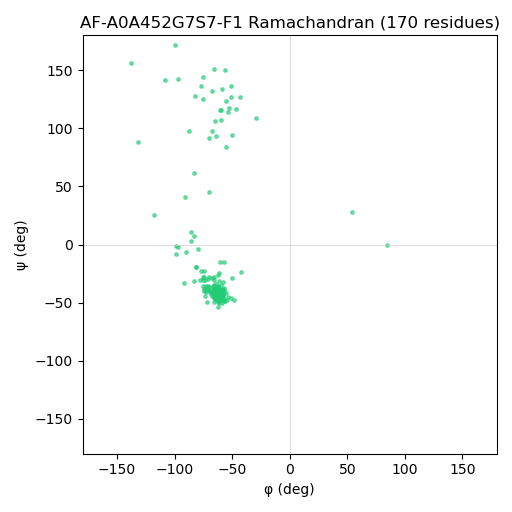ILE A O 1
ATOM 917 N N . TRP A 1 115 ? -6.184 -7.760 11.774 1.00 87.12 115 TRP A N 1
ATOM 918 C CA . TRP A 1 115 ? -5.923 -6.331 11.924 1.00 87.12 115 TRP A CA 1
ATOM 919 C C . TRP A 1 115 ? -7.124 -5.477 11.509 1.00 87.12 115 TRP A C 1
ATOM 921 O O . TRP A 1 115 ? -7.472 -4.530 12.205 1.00 87.12 115 TRP A O 1
ATOM 931 N N . HIS A 1 116 ? -7.800 -5.848 10.422 1.00 86.19 116 HIS A N 1
ATOM 932 C CA . HIS A 1 116 ? -9.019 -5.195 9.959 1.00 86.19 116 HIS A CA 1
ATOM 933 C C . HIS A 1 116 ? -10.138 -5.281 11.006 1.00 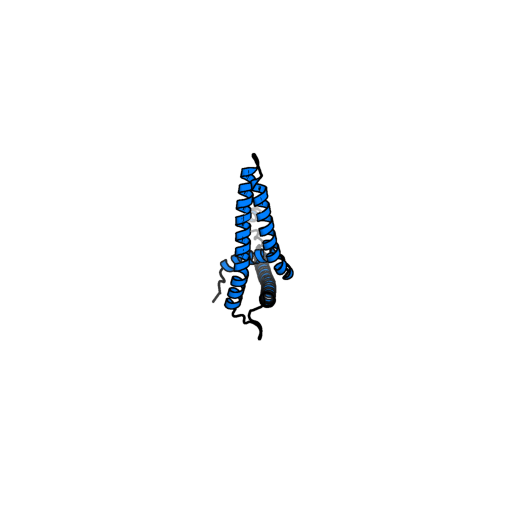86.19 116 HIS A C 1
ATOM 935 O O . HIS A 1 116 ? -10.760 -4.266 11.314 1.00 86.19 116 HIS A O 1
ATOM 941 N N . GLU A 1 117 ? -10.387 -6.466 11.573 1.00 88.00 117 GLU A N 1
ATOM 942 C CA . GLU A 1 117 ? -11.373 -6.648 12.648 1.00 88.00 117 GLU A CA 1
ATOM 943 C C . GLU A 1 117 ? -11.034 -5.770 13.861 1.00 88.00 117 GLU A C 1
ATOM 945 O O . GLU A 1 117 ? -11.866 -4.973 14.296 1.00 88.00 117 GLU A O 1
ATOM 950 N N . PHE A 1 118 ? -9.782 -5.821 14.331 1.00 87.31 118 PHE A N 1
ATOM 951 C CA . PHE A 1 118 ? -9.304 -4.995 15.441 1.00 87.31 118 PHE A CA 1
ATOM 952 C C . PHE A 1 118 ? -9.488 -3.490 15.183 1.00 87.31 118 PHE A C 1
ATOM 954 O O . PHE A 1 118 ? -10.014 -2.766 16.031 1.00 87.31 118 PHE A O 1
ATOM 961 N N . SER A 1 119 ? -9.079 -3.002 14.010 1.00 87.12 119 SER A N 1
ATOM 962 C CA . SER A 1 119 ? -9.215 -1.591 13.639 1.00 87.12 119 SER A CA 1
ATOM 963 C C . SER A 1 119 ? -10.676 -1.168 13.481 1.00 87.12 119 SER A C 1
ATOM 965 O O . SER A 1 119 ? -11.028 -0.041 13.839 1.00 87.12 119 SER A O 1
ATOM 967 N N . SER A 1 120 ? -11.541 -2.049 12.972 1.00 88.06 120 SER A N 1
ATOM 968 C CA . SER A 1 120 ? -12.972 -1.764 12.851 1.00 88.06 120 SER A CA 1
ATOM 969 C C . SER A 1 120 ? -13.624 -1.594 14.221 1.00 88.06 120 SER A C 1
ATOM 971 O O . SER A 1 120 ? -14.329 -0.605 14.433 1.00 88.06 120 SER A O 1
ATOM 973 N N . ASP A 1 121 ? -13.330 -2.491 15.162 1.00 88.50 121 ASP A N 1
ATOM 974 C CA . ASP A 1 121 ? -13.809 -2.383 16.540 1.00 88.50 121 ASP A CA 1
ATOM 975 C C . ASP A 1 121 ? -13.295 -1.100 17.199 1.00 88.50 121 ASP A C 1
ATOM 977 O O . ASP A 1 121 ? -14.066 -0.349 17.800 1.00 88.50 121 ASP A O 1
ATOM 981 N N . PHE A 1 122 ? -12.003 -0.792 17.040 1.00 88.88 122 PHE A N 1
ATOM 982 C CA . PHE A 1 122 ? -11.398 0.416 17.605 1.00 88.88 122 PHE A CA 1
ATOM 983 C C . PHE A 1 122 ? -12.078 1.697 17.100 1.00 88.88 122 PHE A C 1
ATOM 985 O O . PHE A 1 122 ? -12.401 2.590 17.888 1.00 88.88 122 PHE A O 1
ATOM 992 N N . LYS A 1 123 ? -12.373 1.764 15.797 1.00 86.50 123 LYS A N 1
ATOM 993 C CA . LYS A 1 123 ? -13.135 2.859 15.180 1.00 86.50 123 LYS A CA 1
ATOM 994 C C . LYS A 1 123 ? -14.523 3.005 15.811 1.00 86.50 123 LYS A C 1
ATOM 996 O O . LYS A 1 123 ? -14.955 4.127 16.088 1.00 86.50 123 LYS A O 1
ATOM 1001 N N . ASP A 1 124 ? -15.231 1.906 16.043 1.00 89.44 124 ASP A N 1
ATOM 1002 C CA . ASP A 1 124 ? -16.594 1.947 16.576 1.00 89.44 124 ASP A CA 1
ATOM 1003 C C . ASP A 1 124 ? -16.624 2.293 18.071 1.00 89.44 124 ASP A C 1
ATOM 1005 O O . ASP A 1 124 ? -17.450 3.110 18.500 1.00 89.44 124 ASP A O 1
ATOM 1009 N N . PHE A 1 125 ? -15.669 1.783 18.853 1.00 89.38 125 PHE A N 1
ATOM 1010 C CA . PHE A 1 125 ? -15.476 2.203 20.240 1.00 89.38 125 PHE A CA 1
ATOM 1011 C C . PHE A 1 125 ? -15.115 3.684 20.338 1.00 89.38 125 PHE A C 1
ATOM 1013 O O . PHE A 1 125 ? -15.733 4.400 21.125 1.00 89.38 125 PHE A O 1
ATOM 1020 N N . GLY A 1 126 ? -14.202 4.174 19.496 1.00 88.44 126 GLY A N 1
ATOM 1021 C CA . GLY A 1 126 ? -13.846 5.592 19.445 1.00 88.44 126 GLY A CA 1
ATOM 1022 C C . GLY A 1 126 ? -15.050 6.489 19.143 1.00 88.44 126 GLY A C 1
ATOM 1023 O O . GLY A 1 126 ? -15.261 7.497 19.818 1.00 88.44 126 GLY A O 1
ATOM 1024 N N . LYS A 1 127 ? -15.911 6.108 18.187 1.00 89.38 127 LYS A N 1
ATOM 1025 C CA . LYS A 1 127 ? -17.166 6.832 17.897 1.00 89.38 127 LYS A CA 1
ATOM 1026 C C . LYS A 1 127 ? -18.115 6.845 19.091 1.00 89.38 127 LYS A C 1
ATOM 1028 O O . LYS A 1 127 ? -18.705 7.883 19.397 1.00 89.38 127 LYS A O 1
ATOM 1033 N N . LYS A 1 128 ? -18.284 5.696 19.748 1.00 93.94 128 LYS A N 1
ATOM 1034 C CA . LYS A 1 128 ? -19.159 5.562 20.916 1.00 93.94 128 LYS A CA 1
ATOM 1035 C C . LYS A 1 128 ? -18.666 6.431 22.072 1.00 93.94 128 LYS A C 1
ATOM 1037 O O . LYS A 1 128 ? -19.467 7.166 22.644 1.00 93.94 128 LYS A O 1
ATOM 1042 N N . GLU A 1 129 ? -17.370 6.395 22.357 1.00 90.12 129 GLU A N 1
ATOM 1043 C CA . GLU A 1 129 ? -16.753 7.177 23.428 1.00 90.12 129 GLU A CA 1
ATOM 1044 C C . GLU A 1 129 ? -16.833 8.681 23.137 1.00 90.12 129 GLU A C 1
ATOM 1046 O O . GLU A 1 129 ? -17.312 9.451 23.967 1.00 90.12 129 GLU A O 1
ATOM 1051 N N . ASN A 1 130 ? -16.501 9.103 21.912 1.00 90.00 130 ASN A N 1
ATOM 1052 C CA . ASN A 1 130 ? -16.620 10.503 21.495 1.00 90.00 130 ASN A CA 1
ATOM 1053 C C . ASN A 1 130 ? -18.059 11.023 21.606 1.00 90.00 130 ASN A C 1
ATOM 1055 O O . ASN A 1 130 ? -18.281 12.159 22.028 1.00 90.00 130 ASN A O 1
ATOM 1059 N N . LYS A 1 131 ? -19.053 10.192 21.269 1.00 92.81 131 LYS A N 1
ATOM 1060 C CA . LYS A 1 131 ? -20.467 10.539 21.444 1.00 92.81 131 LYS A CA 1
ATOM 1061 C C . LYS A 1 131 ? -20.819 10.740 22.919 1.00 92.81 131 LYS A C 1
ATOM 1063 O O . LYS A 1 131 ? -21.529 11.694 23.229 1.00 92.81 131 LYS A O 1
ATOM 1068 N N . LEU A 1 132 ? -20.346 9.870 23.811 1.00 92.56 132 LEU A N 1
ATOM 1069 C CA . LEU A 1 132 ? -20.601 9.986 25.250 1.00 92.56 132 LEU A CA 1
ATOM 1070 C C . LEU A 1 132 ? -19.952 11.243 25.836 1.00 92.56 132 LEU A C 1
ATOM 1072 O O . LEU A 1 132 ? -20.637 12.016 26.504 1.00 92.56 132 LEU A O 1
ATOM 1076 N N . ILE A 1 133 ? -18.683 11.497 25.508 1.00 92.12 133 ILE A N 1
ATOM 1077 C CA . ILE A 1 133 ? -17.957 12.699 25.940 1.00 92.12 133 ILE A CA 1
ATOM 1078 C C . ILE A 1 133 ? -18.685 13.961 25.468 1.00 92.12 133 ILE A C 1
ATOM 1080 O O . ILE A 1 133 ? -18.907 14.886 26.249 1.00 92.12 133 ILE A O 1
ATOM 1084 N N . LEU A 1 134 ? -19.107 14.004 24.200 1.00 91.44 134 LEU A N 1
ATOM 1085 C CA . LEU A 1 134 ? -19.835 15.153 23.665 1.00 91.44 134 LEU A CA 1
ATOM 1086 C C . LEU A 1 134 ? -21.173 15.361 24.386 1.00 91.44 134 LEU A C 1
ATOM 1088 O O . LEU A 1 134 ? -21.513 16.489 24.739 1.00 91.44 134 LEU A O 1
ATOM 1092 N N . GLN A 1 135 ? -21.919 14.285 24.644 1.00 92.75 135 GLN A N 1
ATOM 1093 C CA . GLN A 1 135 ? -23.173 14.354 25.397 1.00 92.75 135 GLN A CA 1
ATOM 1094 C C . GLN A 1 135 ? -22.967 14.875 26.823 1.00 92.75 135 GLN A C 1
ATOM 1096 O O . GLN A 1 135 ? -23.775 15.673 27.299 1.00 92.75 135 GLN A O 1
ATOM 1101 N N . GLU A 1 136 ? -21.904 14.450 27.504 1.00 94.00 136 GLU A N 1
ATOM 1102 C CA . GLU A 1 136 ? -21.566 14.934 28.843 1.00 94.00 136 GLU A CA 1
ATOM 1103 C C . GLU A 1 136 ? -21.237 16.434 28.832 1.00 94.00 136 GLU A C 1
ATOM 1105 O O . GLU A 1 136 ? -21.786 17.188 29.635 1.00 94.00 136 GLU A O 1
ATOM 1110 N N . ARG A 1 137 ? -20.445 16.898 27.856 1.00 91.31 137 ARG A N 1
ATOM 1111 C CA . ARG A 1 137 ? -20.099 18.323 27.697 1.00 91.31 137 ARG A CA 1
ATOM 1112 C C . ARG A 1 137 ? -21.302 19.205 27.385 1.00 91.31 137 ARG A C 1
ATOM 1114 O O . ARG A 1 137 ? -21.396 20.315 27.906 1.00 91.31 137 ARG A O 1
ATOM 1121 N N . VAL A 1 138 ? -22.235 18.715 26.569 1.00 93.81 138 VAL A N 1
ATOM 1122 C CA . VAL A 1 138 ? -23.493 19.423 26.289 1.00 93.81 138 VAL A CA 1
ATOM 1123 C C . VAL A 1 138 ? -24.324 19.554 27.567 1.00 93.81 138 VAL A C 1
ATOM 1125 O O . VAL A 1 138 ? -24.739 20.660 27.905 1.00 93.81 138 VAL A O 1
ATOM 1128 N N . LYS A 1 139 ? -24.497 18.465 28.329 1.00 93.69 139 LYS A N 1
ATOM 1129 C CA . LYS A 1 139 ? -25.230 18.497 29.608 1.00 93.69 139 LYS A CA 1
ATOM 1130 C C . LYS A 1 139 ? -24.588 19.442 30.625 1.00 93.69 139 LYS A C 1
ATOM 1132 O O . LYS A 1 139 ? -25.302 20.176 31.306 1.00 93.69 139 LYS A O 1
ATOM 1137 N N . GLU A 1 140 ? -23.260 19.440 30.721 1.00 92.12 140 GLU A N 1
ATOM 1138 C CA . GLU A 1 140 ? -22.503 20.347 31.589 1.00 92.12 140 GLU A CA 1
ATOM 1139 C C . GLU A 1 140 ? -22.761 21.817 31.207 1.00 92.12 140 GLU A C 1
ATOM 1141 O O . GLU A 1 140 ? -23.102 22.637 32.063 1.00 92.12 140 GLU A O 1
ATOM 1146 N N . ALA A 1 141 ? -22.691 22.147 29.914 1.00 90.00 141 ALA A N 1
ATOM 1147 C CA . ALA A 1 141 ? -22.959 23.494 29.414 1.00 90.00 141 ALA A CA 1
ATOM 1148 C C . ALA A 1 141 ? -24.416 23.944 29.650 1.00 90.00 141 ALA A C 1
ATOM 1150 O O . ALA A 1 141 ? -24.663 25.096 30.027 1.00 90.00 141 ALA A O 1
ATOM 1151 N N . GLU A 1 142 ? -25.383 23.041 29.471 1.00 91.62 142 GLU A N 1
ATOM 1152 C CA . GLU A 1 142 ? -26.799 23.300 29.745 1.00 91.62 142 GLU A CA 1
ATOM 1153 C C . GLU A 1 142 ? -27.050 23.602 31.229 1.00 91.62 142 GLU A C 1
ATOM 1155 O O . GLU A 1 142 ? -27.770 24.556 31.544 1.00 91.62 142 GLU A O 1
ATOM 1160 N N . GLU A 1 143 ? -26.430 22.849 32.148 1.00 90.06 143 GLU A N 1
ATOM 1161 C CA . GLU A 1 143 ? -26.549 23.091 33.594 1.00 90.06 143 GLU A CA 1
ATOM 1162 C C . GLU A 1 143 ? -25.987 24.468 33.966 1.00 90.06 143 GLU A C 1
ATOM 1164 O O . GLU A 1 143 ? -26.640 25.260 34.650 1.00 90.06 143 GLU A O 1
ATOM 1169 N N . VAL A 1 144 ? -24.800 24.803 33.448 1.00 88.19 144 VAL A N 1
ATOM 1170 C CA . VAL A 1 144 ? -24.176 26.116 33.663 1.00 88.19 144 VAL A CA 1
ATOM 1171 C C . VAL A 1 144 ? -25.087 27.243 33.161 1.00 88.19 144 VAL A C 1
ATOM 1173 O O . VAL A 1 144 ? -25.216 28.281 33.821 1.00 88.19 144 VAL A O 1
ATOM 1176 N N . CYS A 1 145 ? -25.762 27.054 32.023 1.00 83.69 145 CYS A N 1
ATOM 1177 C CA . CYS A 1 145 ? -26.724 28.023 31.498 1.00 83.69 145 CYS A CA 1
ATOM 1178 C C . CYS A 1 145 ? -27.954 28.174 32.414 1.00 83.69 145 CYS A C 1
ATOM 1180 O O . CYS A 1 145 ? -28.352 2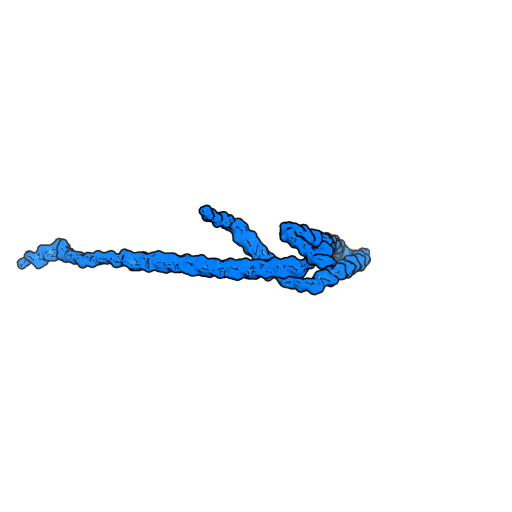9.302 32.735 1.00 83.69 145 CYS A O 1
ATOM 1182 N N . ARG A 1 146 ? -28.534 27.061 32.891 1.00 84.19 146 ARG A N 1
ATOM 1183 C CA . ARG A 1 146 ? -29.678 27.077 33.824 1.00 84.19 146 ARG A CA 1
ATOM 1184 C C . ARG A 1 146 ? -29.350 27.799 35.124 1.00 84.19 146 ARG A C 1
ATOM 1186 O O . ARG A 1 146 ? -30.128 28.648 35.560 1.00 84.19 146 ARG A O 1
ATOM 1193 N N . GLN A 1 147 ? -28.191 27.524 35.719 1.00 80.69 147 GLN A N 1
ATOM 1194 C CA . GLN A 1 147 ? -27.779 28.163 36.970 1.00 80.69 147 GLN A CA 1
ATOM 1195 C C . GLN A 1 147 ? -27.625 29.683 36.831 1.00 80.69 147 GLN A C 1
ATOM 1197 O O . GLN A 1 147 ? -27.972 30.423 37.754 1.00 80.69 147 GLN A O 1
ATOM 1202 N N . LYS A 1 148 ? -27.141 30.172 35.682 1.00 74.25 148 LYS A N 1
ATOM 1203 C CA . LYS A 1 148 ? -27.055 31.615 35.402 1.00 74.25 148 LYS A CA 1
ATOM 1204 C C . LYS A 1 148 ? -28.438 32.264 35.270 1.00 74.25 148 LYS A C 1
ATOM 1206 O O . LYS A 1 148 ? -28.623 33.371 35.768 1.00 74.25 148 LYS A O 1
ATOM 1211 N N . LYS A 1 149 ? -29.424 31.570 34.684 1.00 62.91 149 LYS A N 1
ATOM 1212 C CA . LYS A 1 149 ? -30.822 32.045 34.610 1.00 62.91 149 LYS A CA 1
ATOM 1213 C C . LYS A 1 149 ? -31.533 32.041 35.971 1.00 62.91 149 LYS A C 1
ATOM 1215 O O . LYS A 1 149 ? -32.239 32.995 36.278 1.00 62.91 149 LYS A O 1
ATOM 1220 N N . GLY A 1 150 ? -31.316 31.029 36.815 1.00 59.16 150 GLY A N 1
ATOM 1221 C CA . GLY A 1 150 ? -31.940 30.937 38.146 1.00 59.16 150 GLY A CA 1
ATOM 1222 C C . GLY A 1 150 ? -31.429 31.966 39.166 1.00 59.16 150 GLY A C 1
ATOM 1223 O O . GLY A 1 150 ? -32.176 32.396 40.041 1.00 59.16 150 GLY A O 1
ATOM 1224 N N . LYS A 1 151 ? -30.176 32.423 39.032 1.00 55.41 151 LYS A N 1
ATOM 1225 C CA . LYS A 1 151 ? -29.559 33.433 39.918 1.00 55.41 151 LYS A CA 1
ATOM 1226 C C . LYS A 1 151 ? -29.965 34.884 39.592 1.00 55.41 151 LYS A C 1
ATOM 1228 O O . LYS A 1 151 ? -29.601 35.792 40.333 1.00 55.41 151 LYS A O 1
ATOM 1233 N N . SER A 1 152 ? -30.740 35.109 38.525 1.00 48.44 152 SER A N 1
ATOM 1234 C CA . SER A 1 152 ? -31.223 36.432 38.087 1.00 48.44 152 SER A CA 1
ATOM 1235 C C . SER A 1 152 ? -32.518 36.897 38.773 1.00 48.44 152 SER A C 1
ATOM 1237 O O . SER A 1 152 ? -33.026 37.971 38.454 1.00 48.44 152 SER A O 1
ATOM 1239 N N . LEU A 1 153 ? -33.069 36.146 39.730 1.00 51.66 153 LEU A N 1
ATOM 1240 C CA . LEU A 1 153 ? -34.140 36.651 40.595 1.00 51.66 153 LEU A CA 1
ATOM 1241 C C . LEU A 1 153 ? -33.528 37.444 41.755 1.00 51.66 153 LEU A C 1
ATOM 1243 O O . LEU A 1 153 ? -33.687 37.107 42.928 1.00 51.66 153 LEU A O 1
ATOM 1247 N N . TYR A 1 154 ? -32.812 38.524 41.434 1.00 50.62 154 TYR A N 1
ATOM 1248 C CA . TYR A 1 154 ? -32.607 39.588 42.408 1.00 50.62 154 TYR A CA 1
ATOM 1249 C C . TYR A 1 154 ? -33.998 40.093 42.781 1.00 50.62 154 TYR A C 1
ATOM 1251 O O . TYR A 1 154 ? -34.701 40.714 41.988 1.00 50.62 154 TYR A O 1
ATOM 1259 N N . LYS A 1 155 ? -34.409 39.747 43.999 1.00 53.12 155 LYS A N 1
ATOM 1260 C CA . LYS A 1 155 ? -35.590 40.247 44.690 1.00 53.12 155 LYS A CA 1
ATOM 1261 C C . LYS A 1 155 ? -35.542 41.775 44.611 1.00 53.12 155 LYS A C 1
ATOM 1263 O O . LYS A 1 155 ? -34.867 42.411 45.419 1.00 53.12 155 LYS A O 1
ATOM 1268 N N . ILE A 1 156 ? -36.206 42.366 43.615 1.00 53.94 156 ILE A N 1
ATOM 1269 C CA . ILE A 1 156 ? -36.454 43.804 43.576 1.00 53.94 156 ILE A CA 1
ATOM 1270 C C . ILE A 1 156 ? -37.347 44.051 44.789 1.00 53.94 156 ILE A C 1
ATOM 1272 O O . ILE A 1 156 ? -38.556 43.843 44.738 1.00 53.94 156 ILE A O 1
ATOM 1276 N N . LYS A 1 157 ? -36.746 44.409 45.931 1.00 53.44 157 LYS A N 1
ATOM 1277 C CA . LYS A 1 157 ? -37.489 45.054 47.010 1.00 53.44 157 LYS A CA 1
ATOM 1278 C C . LYS A 1 157 ? -38.180 46.236 46.346 1.00 53.44 157 LYS A C 1
ATOM 1280 O O . LYS A 1 157 ? -37.484 47.103 45.813 1.00 53.44 157 LYS A O 1
ATOM 1285 N N . LEU A 1 158 ? -39.515 46.240 46.348 1.00 50.59 158 LEU A N 1
ATOM 1286 C CA . LEU A 1 158 ? -40.288 47.430 46.020 1.00 50.59 158 LEU A CA 1
ATOM 1287 C C . LEU A 1 158 ? -39.648 48.575 46.808 1.00 50.59 158 LEU A C 1
ATOM 1289 O O . LEU A 1 158 ? -39.521 48.500 48.035 1.00 50.59 158 LEU A O 1
ATOM 1293 N N . ARG A 1 159 ? -39.106 49.555 46.088 1.00 47.34 159 ARG A N 1
ATOM 1294 C CA . ARG A 1 159 ? -38.468 50.718 46.692 1.00 47.34 159 ARG A CA 1
ATOM 1295 C C . ARG A 1 159 ? -39.540 51.386 47.540 1.00 47.34 159 ARG A C 1
ATOM 1297 O O . ARG A 1 159 ? -40.562 51.801 47.020 1.00 47.34 159 ARG A O 1
ATOM 1304 N N . HIS A 1 160 ? -39.320 51.418 48.846 1.00 53.69 160 HIS A N 1
ATOM 1305 C CA . HIS A 1 160 ? -40.121 52.211 49.761 1.00 53.69 160 HIS A CA 1
ATOM 1306 C C . HIS A 1 160 ? -40.081 53.665 49.262 1.00 53.69 160 HIS A C 1
ATOM 1308 O O . HIS A 1 160 ? -38.986 54.212 49.092 1.00 53.69 160 HIS A O 1
ATOM 1314 N N . ASP A 1 161 ? -41.242 54.269 48.999 1.00 52.84 161 ASP A N 1
ATOM 1315 C CA . ASP A 1 161 ? -41.402 55.648 48.508 1.00 52.84 161 ASP A CA 1
ATOM 1316 C C . ASP A 1 161 ? -41.038 56.703 49.576 1.00 52.84 161 ASP A C 1
ATOM 1318 O O . ASP A 1 161 ? -41.715 57.706 49.772 1.00 52.84 161 ASP A O 1
ATOM 1322 N N . SER A 1 162 ? -39.921 56.525 50.280 1.00 58.34 162 SER A N 1
ATOM 1323 C CA . SER A 1 162 ? -39.354 57.521 51.197 1.00 58.34 162 SER A CA 1
ATOM 1324 C C . SER A 1 162 ? -38.362 58.445 50.494 1.00 58.34 162 SER A C 1
ATOM 1326 O O . SER A 1 162 ? -37.302 58.762 51.033 1.00 58.34 162 SER A O 1
ATOM 1328 N N . GLY A 1 163 ? -38.677 58.863 49.268 1.00 54.72 163 GLY A N 1
ATOM 1329 C CA . GLY A 1 163 ? -37.954 59.942 48.602 1.00 54.72 163 GLY A CA 1
ATOM 1330 C C . GLY A 1 163 ? -38.362 61.296 49.184 1.00 54.72 163 GLY A C 1
ATOM 1331 O O . GLY A 1 163 ? -39.531 61.516 49.489 1.00 54.72 163 GLY A O 1
ATOM 1332 N N . ILE A 1 164 ? -37.422 62.240 49.286 1.00 60.06 164 ILE A N 1
ATOM 1333 C CA . ILE A 1 164 ? -37.649 63.624 49.760 1.00 60.06 164 ILE A CA 1
ATOM 1334 C C . ILE A 1 164 ? -38.840 64.299 49.037 1.00 60.06 164 ILE A C 1
ATOM 1336 O O . ILE A 1 164 ? -39.562 65.091 49.639 1.00 60.06 164 ILE A O 1
ATOM 1340 N N . LYS A 1 165 ? -39.123 63.896 47.788 1.00 57.94 165 LYS A N 1
ATOM 1341 C CA . LYS A 1 165 ? -40.278 64.322 46.980 1.00 57.94 165 LYS A CA 1
ATOM 1342 C C . LYS A 1 165 ? -41.645 64.035 47.633 1.00 57.94 165 LYS A C 1
ATOM 1344 O O . LYS A 1 165 ? -42.554 64.839 47.468 1.00 57.94 165 LYS A O 1
ATOM 1349 N N . ALA A 1 166 ? -41.787 62.959 48.414 1.00 58.56 166 ALA A N 1
ATOM 1350 C CA . ALA A 1 166 ? -43.027 62.636 49.132 1.00 58.56 166 ALA A CA 1
ATOM 1351 C C . ALA A 1 166 ? -43.243 63.522 50.376 1.00 58.56 166 ALA A C 1
ATOM 1353 O O . ALA A 1 166 ? -44.377 63.804 50.748 1.00 58.56 166 ALA A O 1
ATOM 1354 N N . LYS A 1 167 ? -42.164 64.027 50.993 1.00 60.34 167 LYS A N 1
ATOM 1355 C CA . LYS A 1 167 ? -42.235 64.910 52.172 1.00 60.34 167 LYS A CA 1
ATOM 1356 C C . LYS A 1 167 ? -42.517 66.380 51.838 1.00 60.34 167 LYS A C 1
ATOM 1358 O O . LYS A 1 167 ? -42.950 67.117 52.716 1.00 60.34 167 LYS A O 1
ATOM 1363 N N . ILE A 1 168 ? -42.293 66.807 50.594 1.00 59.88 168 ILE A N 1
ATOM 1364 C CA . ILE A 1 168 ? -42.553 68.189 50.146 1.00 59.88 168 ILE A CA 1
ATOM 1365 C C . ILE A 1 168 ? -44.041 68.404 49.804 1.00 59.88 168 ILE A C 1
ATOM 1367 O O . ILE A 1 168 ? -44.525 69.527 49.856 1.00 59.88 168 ILE A O 1
ATOM 1371 N N . SER A 1 169 ? -44.808 67.336 49.552 1.00 57.19 169 SER A N 1
ATOM 1372 C CA . SER A 1 169 ? -46.225 67.429 49.160 1.00 57.19 169 SER A CA 1
ATOM 1373 C C . SER A 1 169 ? -47.220 67.592 50.326 1.00 57.19 169 SER A C 1
ATOM 1375 O O . SER A 1 169 ? -48.423 67.541 50.091 1.00 57.19 169 SER A O 1
ATOM 1377 N N . MET A 1 170 ? -46.759 67.780 51.571 1.00 55.25 170 MET A N 1
ATOM 1378 C CA . MET A 1 170 ? -47.623 67.936 52.761 1.00 55.25 170 MET A CA 1
ATOM 1379 C C . MET A 1 170 ? -47.485 69.298 53.464 1.00 55.25 170 MET A C 1
ATOM 1381 O O . MET A 1 170 ? -47.750 69.413 54.659 1.00 55.25 170 MET A O 1
ATOM 1385 N N . LYS A 1 171 ? -47.065 70.345 52.749 1.00 52.00 171 LYS A N 1
ATOM 1386 C CA . LYS A 1 171 ? -47.155 71.724 53.247 1.00 52.00 171 LYS A CA 1
ATOM 1387 C C . LYS A 1 171 ? -47.771 72.634 52.191 1.00 52.00 171 LYS A C 1
ATOM 1389 O O . LYS A 1 171 ? -47.070 73.247 51.391 1.00 52.00 171 LYS A O 1
ATOM 1394 N N . THR A 1 172 ? -49.093 72.719 52.218 1.00 39.53 172 THR A N 1
ATOM 1395 C CA . THR A 1 172 ? -49.848 73.941 51.930 1.00 39.53 172 THR A CA 1
ATOM 1396 C C . THR A 1 172 ? -51.018 73.967 52.895 1.00 39.53 172 THR A C 1
ATOM 1398 O O . THR A 1 172 ? -51.636 72.891 53.059 1.00 39.53 172 THR A O 1
#

Foldseek 3Di:
DPPPPDPVVVVVVVVVVVVVVPDDPPPPVVLVCLVVVLVVLVVVLVVLVVVLVVDDPPCNVVSVVVSVVSVVVSVVSVVCNVCVVVVVQVVCVVVVNDDDPPDPGDDPCVVVVVVVVVVVVVVVVVVVVVVVVVVVVVVVVVVVVVVVVVVPPPPPPPPDPPDVVVVVVPDD

InterPro domains:
  IPR015425 Formin, FH2 domain [PF02181] (36-123)
  IPR042201 Formin, FH2 domain superfamily [G3DSA:1.20.58.2220] (23-153)

Mean predicted aligned error: 15.64 Å

Solvent-accessible surface area (backbone atoms only — not comparable to full-atom values): 10307 Å² total; per-residue (Å²): 133,85,79,75,71,57,74,68,56,62,63,52,44,55,53,53,49,50,54,55,74,68,46,71,78,74,55,79,75,57,68,74,45,51,68,53,50,52,58,46,50,57,50,53,50,56,53,47,53,64,55,53,75,71,49,56,85,86,51,38,65,62,51,53,52,51,52,53,50,54,50,53,52,51,49,52,52,54,50,50,64,65,44,49,61,52,54,50,52,53,51,38,52,75,71,66,58,71,40,56,93,96,45,95,58,67,52,66,69,64,56,50,51,54,50,50,53,52,52,51,52,50,53,52,51,51,53,54,50,53,50,50,54,52,53,50,53,50,52,52,51,51,50,56,52,50,54,60,61,67,69,65,71,69,78,74,68,79,75,74,80,79,49,73,74,63,68,63,76,77,74,131

Radius of gyration: 36.36 Å; Cα contacts (8 Å, |Δi|>4): 34; chains: 1; bounding box: 69×101×87 Å

Secondary structure (DSSP, 8-state):
------HHHHHHHHHHHHHHHHS----TTGGGTHHHHHHHHHHHHHHHHHHHTTPPTTSHHHHHHHHHHHHHHHHHHHHHHHHHHHHHHHHHHHTTPPPPTT-SS--HHHHHHHHHHHHHHHHHHHHHHHHHHHHHHHHHHHHHHHHHHHTT----PPPPS--HHHHHTT--

pLDDT: mean 74.84, std 21.35, range [29.89, 96.75]

Sequence (172 aa):
KALLLPSCYLARDASASLIWEKTEEPSIGSSKTHPKDLRKLKKDLRACEVEAGKVYQPFKENMEHFLIQAKIDQEADENSLTETPKCFLETTAYFFMRPKIGKKEVSPNVFFSIWHEFSSDFKDFGKKENKLILQERVKEAEEVCRQKKGKSLYKIKLRHDSGIKAKISMKT